Protein AF-A0A7V9N910-F1 (afdb_monomer)

Secondary structure (DSSP, 8-state):
-PPPHHHHHHHHHHHHHHHHHH---EEEEES-HHHHHHH-SEEEEE-SSS--EEEEEE----SS--GGGGGSHHHHHHHHHHHHHHHHHSTTS---EEEEE---

Mean predicted aligned error: 5.7 Å

pLDDT: mean 85.64, std 12.36, range [45.59, 97.25]

Solvent-accessible surface area (backbone atoms only — not comparable to full-atom values): 6140 Å² total; per-residue (Å²): 132,82,78,49,74,68,63,45,53,54,50,52,54,50,52,50,49,52,36,72,75,65,64,53,74,44,79,48,79,40,83,49,61,65,62,32,61,71,63,18,44,31,38,35,36,29,35,58,87,75,77,38,88,68,50,76,42,79,43,95,66,75,80,86,74,56,78,72,52,64,74,33,73,70,45,46,50,52,43,52,55,54,50,52,51,44,48,75,70,37,76,94,56,85,41,52,36,34,15,37,31,65,90,125

Structure (mmCIF, N/CA/C/O backbone):
data_AF-A0A7V9N910-F1
#
_entry.id   AF-A0A7V9N910-F1
#
loop_
_atom_site.group_PDB
_atom_site.id
_atom_site.type_symbol
_atom_site.label_atom_id
_atom_site.label_alt_id
_atom_site.label_comp_id
_atom_site.label_asym_id
_atom_site.label_entity_id
_atom_site.label_seq_id
_atom_site.pdbx_PDB_ins_code
_atom_site.Cartn_x
_atom_site.Cartn_y
_atom_site.Cartn_z
_atom_site.occupancy
_atom_site.B_iso_or_equiv
_atom_site.auth_seq_id
_atom_site.auth_comp_id
_atom_site.auth_asym_id
_atom_site.auth_atom_id
_atom_site.pdbx_PDB_model_num
ATOM 1 N N . GLY A 1 1 ? 16.536 12.407 0.406 1.00 45.59 1 GLY A N 1
ATOM 2 C CA . GLY A 1 1 ? 16.726 11.724 1.697 1.00 45.59 1 GLY A CA 1
ATOM 3 C C . GLY A 1 1 ? 15.730 10.598 1.753 1.00 45.59 1 GLY A C 1
ATOM 4 O O . GLY A 1 1 ? 14.566 10.852 1.473 1.00 45.59 1 GLY A O 1
ATOM 5 N N . ALA A 1 2 ? 16.183 9.365 1.964 1.00 53.59 2 ALA A N 1
ATOM 6 C CA . ALA A 1 2 ? 15.287 8.218 2.015 1.00 53.59 2 ALA A CA 1
ATOM 7 C C . ALA A 1 2 ? 14.478 8.284 3.314 1.00 53.59 2 ALA A C 1
ATOM 9 O O . ALA A 1 2 ? 15.065 8.379 4.386 1.00 53.59 2 ALA A O 1
ATOM 10 N N . LEU A 1 3 ? 13.151 8.257 3.204 1.00 63.88 3 LEU A N 1
ATOM 11 C CA . LEU A 1 3 ? 12.292 7.918 4.334 1.00 63.88 3 LEU A CA 1
ATOM 12 C C . LEU A 1 3 ? 12.719 6.512 4.790 1.00 63.88 3 LEU A C 1
ATOM 14 O O . LEU A 1 3 ? 12.702 5.584 3.965 1.00 63.88 3 LEU A O 1
ATOM 18 N N . ASP A 1 4 ? 13.179 6.369 6.033 1.00 78.25 4 ASP A N 1
ATOM 19 C CA . ASP A 1 4 ? 13.498 5.055 6.589 1.00 78.25 4 ASP A CA 1
ATOM 20 C C . ASP A 1 4 ? 12.220 4.203 6.717 1.00 78.25 4 ASP A C 1
ATOM 22 O O . ASP A 1 4 ? 11.099 4.695 6.562 1.00 78.25 4 ASP A O 1
ATOM 26 N N . ALA A 1 5 ? 12.382 2.888 6.881 1.00 77.06 5 ALA A N 1
ATOM 27 C CA . ALA A 1 5 ? 11.251 1.959 6.860 1.00 77.06 5 ALA A CA 1
ATOM 28 C C . ALA A 1 5 ? 10.221 2.277 7.958 1.00 77.06 5 ALA A C 1
ATOM 30 O O . ALA A 1 5 ? 9.026 2.267 7.690 1.00 77.06 5 ALA A O 1
ATOM 31 N N . PHE A 1 6 ? 10.696 2.651 9.147 1.00 82.50 6 PHE A N 1
ATOM 32 C CA . PHE A 1 6 ? 9.852 2.966 10.295 1.00 82.50 6 PHE A CA 1
ATOM 33 C C . PHE A 1 6 ? 9.008 4.227 10.065 1.00 82.50 6 PHE A C 1
ATOM 35 O O . PHE A 1 6 ? 7.788 4.194 10.198 1.00 82.50 6 PHE A O 1
ATOM 42 N N . THR A 1 7 ? 9.635 5.315 9.613 1.00 85.19 7 THR A N 1
ATOM 43 C CA . THR A 1 7 ? 8.936 6.571 9.302 1.00 85.19 7 THR A CA 1
ATOM 44 C C . THR A 1 7 ? 7.910 6.375 8.180 1.00 85.19 7 THR A C 1
ATOM 46 O O . THR A 1 7 ? 6.857 7.014 8.167 1.00 85.19 7 THR A O 1
ATOM 49 N N . ARG A 1 8 ? 8.183 5.473 7.224 1.00 86.81 8 ARG A N 1
ATOM 50 C CA . ARG A 1 8 ? 7.222 5.130 6.165 1.00 86.81 8 ARG A CA 1
ATOM 51 C C . ARG A 1 8 ? 6.007 4.389 6.709 1.00 86.81 8 ARG A C 1
ATOM 53 O O . ARG A 1 8 ? 4.891 4.706 6.309 1.00 86.81 8 ARG A O 1
ATOM 60 N N . ASP A 1 9 ? 6.211 3.431 7.602 1.00 91.00 9 ASP A N 1
ATOM 61 C CA . ASP A 1 9 ? 5.118 2.670 8.204 1.00 91.00 9 ASP A CA 1
ATOM 62 C C . ASP A 1 9 ? 4.189 3.585 9.014 1.00 91.00 9 ASP A C 1
ATOM 64 O O . ASP A 1 9 ? 2.968 3.526 8.854 1.00 91.00 9 ASP A O 1
ATOM 68 N N . GLU A 1 10 ? 4.750 4.516 9.790 1.00 91.94 10 GLU A N 1
ATOM 69 C CA . GLU A 1 10 ? 3.969 5.542 10.494 1.00 91.94 10 GLU A CA 1
ATOM 70 C C . GLU A 1 10 ? 3.188 6.443 9.528 1.00 91.94 10 GLU A C 1
ATOM 72 O O . GLU A 1 10 ? 1.996 6.695 9.730 1.00 91.94 10 GLU A O 1
ATOM 77 N N . MET A 1 11 ? 3.827 6.894 8.443 1.00 92.25 11 MET A N 1
ATOM 78 C CA . MET A 1 11 ? 3.177 7.707 7.414 1.00 92.25 11 MET A CA 1
ATOM 79 C C . MET A 1 11 ? 2.016 6.954 6.752 1.00 92.25 11 MET A C 1
ATOM 81 O O . MET A 1 11 ? 0.941 7.521 6.558 1.00 92.25 11 MET A O 1
ATOM 85 N N . ASN A 1 12 ? 2.198 5.670 6.453 1.00 92.75 12 ASN A N 1
ATOM 86 C CA . ASN A 1 12 ? 1.170 4.828 5.851 1.00 92.75 12 ASN A CA 1
ATOM 87 C C . ASN A 1 12 ? -0.046 4.664 6.765 1.00 92.75 12 ASN A C 1
ATOM 89 O O . ASN A 1 12 ? -1.188 4.801 6.317 1.00 92.75 12 ASN A O 1
ATOM 93 N N . LEU A 1 13 ? 0.190 4.424 8.056 1.00 95.31 13 LEU A N 1
ATOM 94 C CA . LEU A 1 13 ? -0.872 4.345 9.057 1.00 95.31 13 LEU A CA 1
ATOM 95 C C . LEU A 1 13 ? -1.615 5.678 9.196 1.00 95.31 13 LEU A C 1
ATOM 97 O O . LEU A 1 13 ? -2.847 5.691 9.263 1.00 95.31 13 LEU A O 1
ATOM 101 N N . LEU A 1 14 ? -0.891 6.801 9.186 1.00 94.81 14 LEU A N 1
ATOM 102 C CA . LEU A 1 14 ? -1.484 8.134 9.253 1.00 94.81 14 LEU A CA 1
ATOM 103 C C . LEU A 1 14 ? -2.356 8.437 8.028 1.00 94.81 14 LEU A C 1
ATOM 105 O O . LEU A 1 14 ? -3.480 8.910 8.184 1.00 94.81 14 LEU A O 1
ATOM 109 N N . ILE A 1 15 ? -1.873 8.137 6.819 1.00 93.56 15 ILE A N 1
ATOM 110 C CA . ILE A 1 15 ? -2.639 8.336 5.580 1.00 93.56 15 ILE A CA 1
ATOM 111 C C . ILE A 1 15 ? -3.911 7.486 5.599 1.00 93.56 15 ILE A C 1
ATOM 113 O O . ILE A 1 15 ? -4.989 8.005 5.307 1.00 93.56 15 ILE A O 1
ATOM 117 N N . GLN A 1 16 ? -3.814 6.209 5.987 1.00 94.31 16 GLN A N 1
ATOM 118 C CA . GLN A 1 16 ? -4.986 5.344 6.122 1.00 94.31 16 GLN A CA 1
ATOM 119 C C . GLN A 1 16 ? -5.999 5.932 7.107 1.00 94.31 16 GLN A C 1
ATOM 121 O O . GLN A 1 16 ? -7.189 5.972 6.803 1.00 94.31 16 GLN A O 1
ATOM 126 N N . LYS A 1 17 ? -5.538 6.409 8.269 1.00 94.94 17 LYS A N 1
ATOM 127 C CA . LYS A 1 17 ? -6.407 7.025 9.274 1.00 94.94 17 LYS A CA 1
ATOM 128 C C . LYS A 1 17 ? -7.141 8.244 8.710 1.00 94.94 17 LYS A C 1
ATOM 130 O O . LYS A 1 17 ? -8.361 8.307 8.807 1.00 94.94 17 LYS A O 1
ATOM 135 N N . ILE A 1 18 ? -6.418 9.169 8.075 1.00 94.44 18 ILE A N 1
ATOM 136 C CA . ILE A 1 18 ? -7.009 10.370 7.464 1.00 94.44 18 ILE A CA 1
ATOM 137 C C . ILE A 1 18 ? -8.044 9.981 6.408 1.00 94.44 18 ILE A C 1
ATOM 139 O O . ILE A 1 18 ? -9.125 10.561 6.352 1.00 94.44 18 ILE A O 1
ATOM 143 N N . TRP A 1 19 ? -7.738 8.993 5.569 1.00 94.06 19 TRP A N 1
ATOM 144 C CA . TRP A 1 19 ? -8.678 8.513 4.565 1.00 94.06 19 TRP A CA 1
ATOM 145 C C . TRP A 1 19 ? -9.960 7.957 5.201 1.00 94.06 19 TRP A C 1
ATOM 147 O O . TRP A 1 19 ? -11.050 8.393 4.836 1.00 94.06 19 TRP A O 1
ATOM 157 N N . MET A 1 20 ? -9.835 7.079 6.202 1.00 93.50 20 MET A N 1
ATOM 158 C CA . MET A 1 20 ? -10.980 6.500 6.917 1.00 93.50 20 MET A CA 1
ATOM 159 C C . MET A 1 20 ? -11.837 7.561 7.622 1.00 93.50 20 MET A C 1
ATOM 161 O O . MET A 1 20 ? -13.053 7.417 7.690 1.00 93.50 20 MET A O 1
ATOM 165 N N . GLU A 1 21 ? -11.220 8.627 8.138 1.00 95.62 21 GLU A N 1
ATOM 166 C CA . GLU A 1 21 ? -11.926 9.728 8.805 1.00 95.62 21 GLU A CA 1
ATOM 167 C C . GLU A 1 21 ? -12.602 10.691 7.819 1.00 95.62 21 GLU A C 1
ATOM 169 O O . GLU A 1 21 ? -13.639 11.274 8.131 1.00 95.62 21 GLU A O 1
ATOM 174 N N . THR A 1 22 ? -12.022 10.889 6.633 1.00 95.12 22 THR A N 1
ATOM 175 C CA . THR A 1 22 ? -12.471 11.928 5.691 1.00 95.12 22 THR A CA 1
ATOM 176 C C . THR A 1 22 ? -13.326 11.403 4.539 1.00 95.12 22 THR A C 1
ATOM 178 O O . THR A 1 22 ? -14.065 12.188 3.937 1.00 95.12 22 THR A O 1
ATOM 181 N N . GLY A 1 23 ? -13.208 10.116 4.194 1.00 90.50 23 GLY A N 1
ATOM 182 C CA . GLY A 1 23 ? -13.900 9.479 3.070 1.00 90.50 23 GLY A CA 1
ATOM 183 C C . GLY A 1 23 ? -13.575 10.095 1.704 1.00 90.50 23 GLY A C 1
ATOM 184 O O . GLY A 1 23 ? -14.365 9.983 0.770 1.00 90.50 23 GLY A O 1
ATOM 185 N N . LYS A 1 24 ? -12.457 10.822 1.583 1.00 91.31 24 LYS A N 1
ATOM 186 C CA . LYS A 1 24 ? -12.052 11.470 0.328 1.00 91.31 24 LYS A CA 1
ATOM 187 C C . LYS A 1 24 ? -11.371 10.471 -0.594 1.00 91.31 24 LYS A C 1
ATOM 189 O O . LYS A 1 24 ? -10.585 9.649 -0.138 1.00 91.31 24 LYS A O 1
ATOM 194 N N . THR A 1 25 ?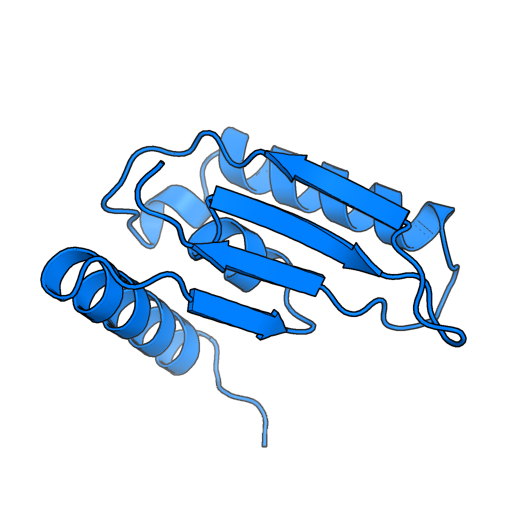 -11.577 10.614 -1.898 1.00 92.00 25 THR A N 1
ATOM 195 C CA . THR A 1 25 ? -10.759 9.903 -2.882 1.00 92.00 25 THR A CA 1
ATOM 196 C C . THR A 1 25 ? -9.335 10.466 -2.854 1.00 92.00 25 THR A C 1
ATOM 198 O O . THR A 1 25 ? -9.141 11.676 -3.002 1.00 92.00 25 THR A O 1
ATOM 201 N N . ILE A 1 26 ? -8.331 9.608 -2.664 1.00 89.88 26 ILE A N 1
ATOM 202 C CA . ILE A 1 26 ? -6.915 10.002 -2.613 1.00 89.88 26 ILE A CA 1
ATOM 203 C C . ILE A 1 26 ? -6.151 9.267 -3.709 1.00 89.88 26 ILE A C 1
ATOM 205 O O . ILE A 1 26 ? -6.241 8.045 -3.832 1.00 89.88 26 ILE A O 1
ATOM 209 N N . ILE A 1 27 ? -5.358 10.023 -4.472 1.00 90.69 27 ILE A N 1
ATOM 210 C CA . ILE A 1 27 ? -4.386 9.480 -5.420 1.00 90.69 27 ILE A CA 1
ATOM 211 C C . ILE A 1 27 ? -2.987 9.727 -4.864 1.00 90.69 27 ILE A C 1
ATOM 213 O O . ILE A 1 27 ? -2.607 10.873 -4.627 1.00 90.69 27 ILE A O 1
ATOM 217 N N . PHE A 1 28 ? -2.215 8.659 -4.680 1.00 87.38 28 PHE A N 1
ATOM 218 C CA . PHE A 1 28 ? -0.842 8.738 -4.184 1.00 87.38 28 PHE A CA 1
ATOM 219 C C . PHE A 1 28 ? 0.121 8.093 -5.178 1.00 87.38 28 PHE A C 1
ATOM 221 O O . PHE A 1 28 ? -0.082 6.947 -5.566 1.00 87.38 28 PHE A O 1
ATOM 228 N N . VAL A 1 29 ? 1.158 8.817 -5.606 1.00 88.06 29 VAL A N 1
ATOM 229 C CA . VAL A 1 29 ? 2.152 8.313 -6.566 1.00 88.06 29 VAL A CA 1
ATOM 230 C C . VAL A 1 29 ? 3.428 7.940 -5.825 1.00 88.06 29 VAL A C 1
ATOM 232 O O . VAL A 1 29 ? 4.039 8.784 -5.174 1.00 88.06 29 VAL A O 1
ATOM 235 N N . THR A 1 30 ? 3.853 6.688 -5.964 1.00 86.94 30 THR A N 1
ATOM 236 C CA . THR A 1 30 ? 5.053 6.155 -5.321 1.00 86.94 30 THR A CA 1
ATOM 237 C C . THR A 1 30 ? 5.868 5.273 -6.266 1.00 86.94 30 THR A C 1
ATOM 239 O O . THR A 1 30 ? 5.397 4.797 -7.298 1.00 86.94 30 THR A O 1
ATOM 242 N N . HIS A 1 31 ? 7.131 5.069 -5.903 1.00 85.50 31 HIS A N 1
ATOM 243 C CA . HIS A 1 31 ? 8.013 4.068 -6.502 1.00 85.50 31 HIS A CA 1
ATOM 244 C C . HIS A 1 31 ? 8.127 2.806 -5.627 1.00 85.50 31 HIS A C 1
ATOM 246 O O . HIS A 1 31 ? 8.836 1.868 -5.988 1.00 85.50 31 HIS A O 1
ATOM 252 N N . ASN A 1 32 ? 7.458 2.770 -4.470 1.00 88.50 32 ASN A N 1
ATOM 253 C CA . ASN A 1 32 ? 7.460 1.633 -3.562 1.00 88.50 32 ASN A CA 1
ATOM 254 C C . ASN A 1 32 ? 6.168 0.817 -3.714 1.00 88.50 32 ASN A C 1
ATOM 256 O O . ASN A 1 32 ? 5.085 1.251 -3.336 1.00 88.50 32 ASN A O 1
ATOM 260 N N . VAL A 1 33 ? 6.302 -0.405 -4.229 1.00 91.81 33 VAL A N 1
ATOM 261 C CA . VAL A 1 33 ? 5.177 -1.326 -4.454 1.00 91.81 33 VAL A CA 1
ATOM 262 C C . VAL A 1 33 ? 4.485 -1.749 -3.151 1.00 91.81 33 VAL A C 1
ATOM 264 O O . VAL A 1 33 ? 3.272 -1.918 -3.135 1.00 91.81 33 VAL A O 1
ATOM 267 N N . SER A 1 34 ? 5.230 -1.903 -2.054 1.00 92.62 34 SER A N 1
ATOM 268 C CA . SER A 1 34 ? 4.646 -2.286 -0.760 1.00 92.62 34 SER A CA 1
ATOM 269 C C . SER A 1 34 ? 3.742 -1.176 -0.219 1.00 92.62 34 SER A C 1
ATOM 271 O O . SER A 1 34 ? 2.593 -1.419 0.133 1.00 92.62 34 SER A O 1
ATOM 273 N N . GLU A 1 35 ? 4.225 0.069 -0.251 1.00 92.31 35 GLU A N 1
ATOM 274 C CA . GLU A 1 35 ? 3.434 1.255 0.104 1.00 92.31 35 GLU A CA 1
ATOM 275 C C . GLU A 1 35 ? 2.202 1.395 -0.795 1.00 92.31 35 GLU A C 1
ATOM 277 O O . GLU A 1 35 ? 1.108 1.706 -0.321 1.00 92.31 35 GLU A O 1
ATOM 282 N N . ALA A 1 36 ? 2.371 1.099 -2.087 1.00 93.38 36 ALA A N 1
ATOM 283 C CA . ALA A 1 36 ? 1.279 1.108 -3.038 1.00 93.38 36 ALA A CA 1
ATOM 284 C C . ALA A 1 36 ? 0.141 0.171 -2.648 1.00 93.38 36 ALA A C 1
ATOM 286 O O . ALA A 1 36 ? -1.007 0.594 -2.536 1.00 93.38 36 ALA A O 1
ATOM 287 N N . ILE A 1 37 ? 0.476 -1.084 -2.370 1.00 94.81 37 ILE A N 1
ATOM 288 C CA . ILE A 1 37 ? -0.490 -2.106 -1.969 1.00 94.81 37 ILE A CA 1
ATOM 289 C C . ILE A 1 37 ? -1.079 -1.789 -0.593 1.00 94.81 37 ILE A C 1
ATOM 291 O O . ILE A 1 37 ? -2.283 -1.939 -0.399 1.00 94.81 37 ILE A O 1
ATOM 295 N N . PHE A 1 38 ? -0.270 -1.304 0.354 1.00 94.94 38 PHE A N 1
ATOM 296 C CA . PHE A 1 38 ? -0.744 -0.973 1.696 1.00 94.94 38 PHE A CA 1
ATOM 297 C C . PHE A 1 38 ? -1.821 0.111 1.674 1.00 94.94 38 PHE A C 1
ATOM 299 O O . PHE A 1 38 ? -2.803 0.012 2.405 1.00 94.94 38 PHE A O 1
ATOM 306 N N . LEU A 1 39 ? -1.675 1.129 0.828 1.00 93.69 39 LEU A N 1
ATOM 307 C CA . LEU A 1 39 ? -2.613 2.247 0.787 1.00 93.69 39 LEU A CA 1
ATOM 308 C C . LEU A 1 39 ? -3.763 2.040 -0.195 1.00 93.69 39 LEU A C 1
ATOM 310 O O . LEU A 1 39 ? -4.835 2.568 0.050 1.00 93.69 39 LEU A O 1
ATOM 314 N N . ALA A 1 40 ? -3.583 1.312 -1.292 1.00 91.06 40 ALA A N 1
ATOM 315 C CA . ALA A 1 40 ? -4.530 1.317 -2.405 1.00 91.06 40 ALA A CA 1
ATOM 316 C C . ALA A 1 40 ? -5.753 0.409 -2.225 1.00 91.06 40 ALA A C 1
ATOM 318 O O . ALA A 1 40 ? -5.651 -0.679 -1.666 1.00 91.06 40 ALA A O 1
ATOM 319 N N . ASP A 1 41 ? -6.870 0.788 -2.838 1.00 92.31 41 ASP A N 1
ATOM 320 C CA . ASP A 1 41 ? -7.911 -0.153 -3.280 1.00 92.31 41 ASP A CA 1
ATOM 321 C C . AS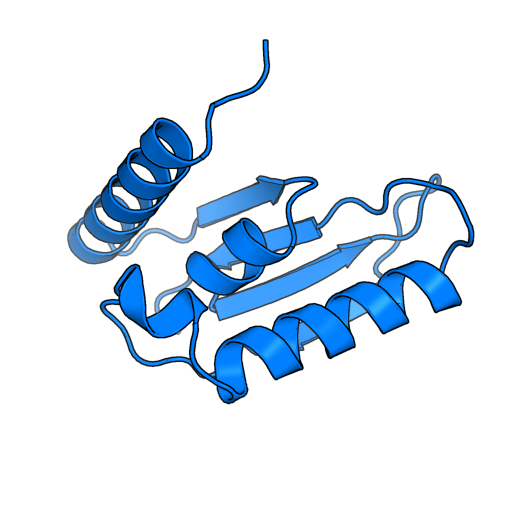P A 1 41 ? -7.653 -0.582 -4.735 1.00 92.31 41 ASP A C 1
ATOM 323 O O . ASP A 1 41 ? -8.009 -1.681 -5.160 1.00 92.31 41 ASP A O 1
ATOM 327 N N . A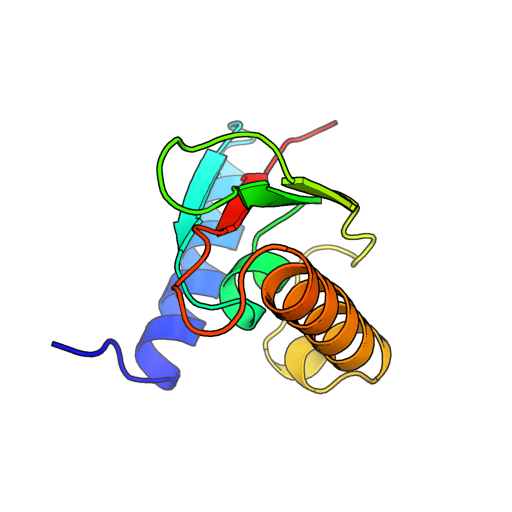RG A 1 42 ? -6.958 0.271 -5.505 1.00 92.81 42 ARG A N 1
ATOM 328 C CA . ARG A 1 42 ? -6.427 -0.048 -6.838 1.00 92.81 42 ARG A CA 1
ATOM 329 C C . ARG A 1 42 ? -4.999 0.453 -7.012 1.00 92.81 42 ARG A C 1
ATOM 331 O O . ARG A 1 42 ? -4.725 1.632 -6.784 1.00 92.81 42 ARG A O 1
ATOM 338 N N . VAL A 1 43 ? -4.118 -0.423 -7.484 1.00 94.38 43 VAL A N 1
ATOM 339 C CA . VAL A 1 43 ? -2.747 -0.085 -7.876 1.00 94.38 43 VAL A CA 1
ATOM 340 C C . VAL A 1 43 ? -2.674 0.044 -9.393 1.00 94.38 43 VAL A C 1
ATOM 342 O O . VAL A 1 43 ? -2.908 -0.908 -10.133 1.00 94.38 43 VAL A O 1
ATOM 345 N N . VAL A 1 44 ? -2.340 1.237 -9.863 1.00 92.00 44 VAL A N 1
ATOM 346 C CA . VAL A 1 44 ? -2.235 1.598 -11.274 1.00 92.00 44 VAL A CA 1
ATOM 347 C C . VAL A 1 44 ? -0.762 1.667 -11.655 1.00 92.00 44 VAL A C 1
ATOM 349 O O . VAL A 1 44 ? -0.012 2.486 -11.127 1.00 92.00 44 VAL A O 1
ATOM 352 N N . VAL A 1 45 ? -0.346 0.824 -12.596 1.00 90.44 45 VAL A N 1
ATOM 353 C CA . VAL A 1 45 ? 1.016 0.826 -13.137 1.00 90.44 45 VAL A CA 1
ATOM 354 C C . VAL A 1 45 ? 1.032 1.620 -14.433 1.00 90.44 45 VAL A C 1
ATOM 356 O O . VAL A 1 45 ? 0.248 1.348 -15.348 1.00 90.44 45 VAL A O 1
ATOM 359 N N . LEU A 1 46 ? 1.943 2.586 -14.522 1.00 87.00 46 LEU A N 1
ATOM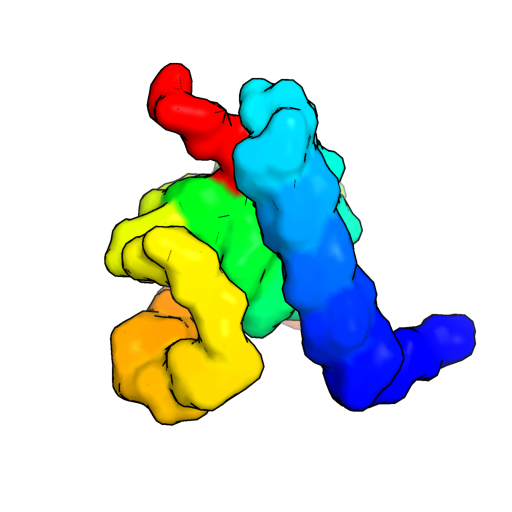 360 C CA . LEU A 1 46 ? 2.161 3.384 -15.723 1.00 87.00 46 LEU A CA 1
ATOM 361 C C . LEU A 1 46 ? 3.443 2.952 -16.442 1.00 87.00 46 LEU A C 1
ATOM 363 O O . LEU A 1 46 ? 4.467 2.701 -15.804 1.00 87.00 46 LEU A O 1
ATOM 367 N N . THR A 1 47 ? 3.413 2.905 -17.774 1.00 81.19 47 THR A N 1
ATOM 368 C CA . THR A 1 47 ? 4.622 2.715 -18.579 1.00 81.19 47 THR A CA 1
ATOM 369 C C . THR A 1 47 ? 5.577 3.885 -18.362 1.00 81.19 47 THR A C 1
ATOM 371 O O . THR A 1 47 ? 5.143 5.031 -18.198 1.00 81.19 47 THR A O 1
ATOM 374 N N . PRO A 1 48 ? 6.891 3.653 -18.418 1.00 76.19 48 PRO A N 1
ATOM 375 C CA . PRO A 1 48 ? 7.845 4.737 -18.541 1.00 76.19 48 PRO A CA 1
ATOM 376 C C . PRO A 1 48 ? 7.609 5.520 -19.833 1.00 76.19 48 PRO A C 1
ATOM 378 O O . PRO A 1 48 ? 7.021 5.018 -20.787 1.00 76.19 48 PRO A O 1
ATOM 381 N N . ARG A 1 49 ? 8.046 6.780 -19.816 1.00 73.56 49 ARG A N 1
ATOM 382 C CA . ARG A 1 49 ? 7.801 7.815 -20.832 1.00 73.56 49 ARG A CA 1
ATOM 383 C C . ARG A 1 49 ? 7.627 7.268 -22.268 1.00 73.56 49 ARG A C 1
ATOM 385 O O . ARG A 1 49 ? 8.564 6.662 -22.784 1.00 73.56 49 ARG A O 1
ATOM 392 N N . PRO A 1 50 ? 6.507 7.585 -22.948 1.00 74.38 50 PRO A N 1
ATOM 393 C CA . PRO A 1 50 ? 5.362 8.362 -22.462 1.00 74.38 50 PRO A CA 1
ATOM 394 C C . PRO A 1 50 ? 4.520 7.574 -21.440 1.00 74.38 50 PRO A C 1
ATOM 396 O O . PRO A 1 50 ? 4.283 6.385 -21.617 1.00 74.38 50 PRO A O 1
ATOM 399 N N . GLY A 1 51 ? 4.056 8.248 -20.380 1.00 77.88 51 GLY A N 1
ATOM 400 C CA . GLY A 1 51 ? 3.273 7.638 -19.300 1.00 77.88 51 GLY A CA 1
ATOM 401 C C . GLY A 1 51 ? 1.900 7.174 -19.773 1.00 77.88 51 GLY A C 1
ATOM 402 O O . GLY A 1 51 ? 0.978 7.982 -19.867 1.00 77.88 51 GLY A O 1
ATOM 403 N N . ARG A 1 52 ? 1.760 5.887 -20.092 1.00 83.62 52 ARG A N 1
ATOM 404 C CA . ARG A 1 52 ? 0.484 5.259 -20.450 1.00 83.62 52 ARG A CA 1
ATOM 405 C C . ARG A 1 52 ? 0.074 4.262 -19.384 1.00 83.62 52 ARG A C 1
ATOM 407 O O . ARG A 1 52 ? 0.915 3.729 -18.672 1.00 83.62 52 ARG A O 1
ATOM 414 N N . LEU A 1 53 ? -1.222 3.994 -19.292 1.00 86.69 53 LEU A N 1
ATOM 415 C CA . LEU A 1 53 ? -1.726 2.930 -18.436 1.00 86.69 53 LEU A CA 1
ATOM 416 C C . LEU A 1 53 ? -1.184 1.577 -18.919 1.00 86.69 53 LEU A C 1
ATOM 418 O O . LEU A 1 53 ? -1.446 1.191 -20.055 1.00 86.69 53 LEU A O 1
ATOM 422 N N . ALA A 1 54 ? -0.447 0.876 -18.057 1.00 87.00 54 ALA A N 1
ATOM 423 C CA . ALA A 1 54 ? 0.062 -0.465 -18.332 1.00 87.00 54 ALA A CA 1
ATOM 424 C C . ALA A 1 54 ? -0.845 -1.542 -17.726 1.00 87.00 54 ALA A C 1
ATOM 426 O O . ALA A 1 54 ? -1.203 -2.505 -18.400 1.00 87.00 54 ALA A O 1
ATOM 427 N N . HIS A 1 55 ? -1.217 -1.383 -16.453 1.00 89.56 55 HIS A N 1
ATOM 428 C CA . HIS A 1 55 ? -2.058 -2.347 -15.746 1.00 89.56 55 HIS A CA 1
ATOM 429 C C . HIS A 1 55 ? -2.778 -1.712 -14.552 1.00 89.56 55 HIS A C 1
ATOM 431 O O . HIS A 1 55 ? -2.307 -0.716 -14.001 1.00 89.56 55 HIS A O 1
ATOM 437 N N . ILE A 1 56 ? -3.897 -2.310 -14.138 1.00 92.81 56 ILE A N 1
ATOM 438 C CA . ILE A 1 56 ? -4.622 -1.960 -12.911 1.00 92.81 56 ILE A CA 1
ATOM 439 C C . ILE A 1 56 ? -4.793 -3.237 -12.091 1.00 92.81 56 ILE A C 1
ATOM 441 O O . ILE A 1 56 ? -5.383 -4.198 -12.574 1.00 92.81 56 ILE A O 1
ATOM 445 N N . PHE A 1 57 ? -4.306 -3.224 -10.854 1.00 93.94 57 PHE A N 1
ATOM 446 C CA . PHE A 1 57 ? -4.462 -4.309 -9.892 1.00 93.94 57 PHE A CA 1
ATOM 447 C C . PHE A 1 57 ? -5.511 -3.922 -8.843 1.00 93.94 57 PHE A C 1
ATOM 449 O O . PHE A 1 57 ? -5.308 -2.921 -8.149 1.00 93.94 57 PHE A O 1
ATOM 456 N N . PRO A 1 58 ? -6.620 -4.668 -8.705 1.00 93.88 58 PRO A N 1
ATOM 457 C CA . PRO A 1 58 ? -7.504 -4.522 -7.555 1.00 93.88 58 PRO A CA 1
ATOM 458 C C . PRO A 1 58 ? -6.815 -5.063 -6.295 1.00 93.88 58 PRO A C 1
ATOM 460 O O . PRO A 1 58 ? -6.184 -6.118 -6.344 1.00 93.88 58 PRO A O 1
ATOM 463 N N . ILE A 1 59 ? -6.933 -4.349 -5.175 1.00 93.69 59 ILE A N 1
ATOM 464 C CA . ILE A 1 59 ? -6.358 -4.748 -3.886 1.00 93.69 59 ILE A CA 1
ATOM 465 C C . ILE A 1 59 ? -7.486 -5.126 -2.931 1.00 93.69 59 ILE A C 1
ATOM 467 O O . ILE A 1 59 ? -8.054 -4.276 -2.246 1.00 93.69 59 ILE A O 1
ATOM 471 N N . ASP A 1 60 ? -7.784 -6.420 -2.868 1.00 90.94 60 ASP A N 1
ATOM 472 C CA . ASP A 1 60 ? -8.831 -6.979 -2.007 1.00 90.94 60 ASP A CA 1
ATOM 473 C C . ASP A 1 60 ? -8.275 -7.341 -0.619 1.00 90.94 60 ASP A C 1
ATOM 475 O O . ASP A 1 60 ? -8.267 -8.492 -0.186 1.00 90.94 60 ASP A O 1
ATOM 479 N N . LEU A 1 61 ? -7.703 -6.339 0.054 1.00 92.38 61 LEU A N 1
ATOM 480 C CA . LEU A 1 61 ? -7.241 -6.458 1.436 1.00 92.38 61 LEU A CA 1
ATOM 481 C C . LEU A 1 61 ? -8.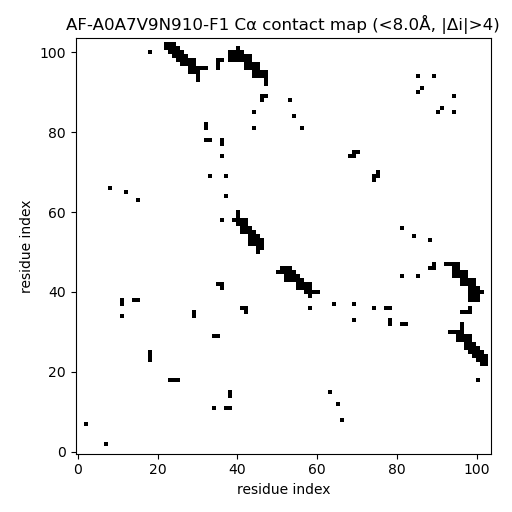189 -5.712 2.371 1.00 92.38 61 LEU A C 1
ATOM 483 O O . LEU A 1 61 ? -8.414 -4.514 2.142 1.00 92.38 61 LEU A O 1
ATOM 487 N N . PRO A 1 62 ? -8.654 -6.351 3.462 1.00 92.31 62 PRO A N 1
ATOM 488 C CA . PRO A 1 62 ? -9.563 -5.717 4.403 1.00 92.31 62 PRO A CA 1
ATOM 489 C C . PRO A 1 62 ? -8.910 -4.504 5.073 1.00 92.31 62 PRO A C 1
ATOM 491 O O . PRO A 1 62 ? -7.696 -4.456 5.286 1.00 92.31 62 PRO A O 1
ATOM 494 N N . ARG A 1 63 ? -9.739 -3.515 5.414 1.00 91.00 63 ARG A N 1
ATOM 495 C CA . ARG A 1 63 ? -9.359 -2.320 6.179 1.00 91.00 63 ARG A CA 1
ATOM 496 C C . ARG A 1 63 ? -9.922 -2.426 7.607 1.00 91.00 63 ARG A C 1
ATOM 498 O O . ARG A 1 63 ? -11.016 -2.966 7.763 1.00 91.00 63 ARG A O 1
ATOM 505 N N . PRO A 1 64 ? -9.252 -1.868 8.632 1.00 94.62 64 PRO A N 1
ATOM 506 C CA . PRO A 1 64 ? -7.958 -1.187 8.573 1.00 94.62 64 PRO A CA 1
ATOM 507 C C . PRO A 1 64 ? -6.800 -2.173 8.374 1.00 94.62 64 PRO A C 1
ATOM 509 O O . PRO A 1 64 ? -6.780 -3.243 8.976 1.00 94.62 64 PRO A O 1
ATOM 512 N N . ARG A 1 65 ? -5.815 -1.795 7.553 1.00 94.88 65 ARG A N 1
ATOM 513 C CA . ARG A 1 65 ? -4.601 -2.596 7.361 1.00 94.88 65 ARG A CA 1
ATOM 514 C C . ARG A 1 65 ? -3.603 -2.324 8.476 1.00 94.88 65 ARG A C 1
ATOM 516 O O . ARG A 1 65 ? -3.486 -1.186 8.939 1.00 94.88 65 ARG A O 1
ATOM 523 N N . THR A 1 66 ? -2.884 -3.364 8.883 1.00 95.75 66 THR A N 1
ATOM 524 C CA . THR A 1 66 ? -1.829 -3.305 9.901 1.00 95.75 66 THR A CA 1
ATOM 525 C C . THR A 1 66 ? -0.468 -3.603 9.281 1.00 95.75 66 THR A C 1
ATOM 527 O O . THR A 1 66 ? -0.383 -4.206 8.211 1.00 95.75 66 THR A O 1
ATOM 530 N N . ILE A 1 67 ? 0.611 -3.203 9.957 1.00 94.00 67 ILE A N 1
ATOM 531 C CA . ILE A 1 67 ? 1.976 -3.509 9.502 1.00 94.00 67 ILE A CA 1
ATOM 532 C C . ILE A 1 67 ? 2.201 -5.023 9.419 1.00 94.00 67 ILE A C 1
ATOM 534 O O . ILE A 1 67 ? 2.816 -5.493 8.467 1.00 94.00 67 ILE A O 1
ATOM 538 N N . ASP A 1 68 ? 1.610 -5.804 10.324 1.00 94.88 68 ASP A N 1
ATOM 539 C CA . ASP A 1 68 ? 1.731 -7.265 10.309 1.00 94.88 68 ASP A CA 1
ATOM 540 C C . ASP A 1 68 ? 1.179 -7.903 9.025 1.00 94.88 68 ASP A C 1
ATOM 542 O O . ASP A 1 68 ? 1.716 -8.898 8.537 1.00 94.88 68 ASP A O 1
ATOM 546 N N . MET A 1 69 ? 0.151 -7.299 8.414 1.00 95.44 69 MET A N 1
ATOM 547 C CA . MET A 1 69 ? -0.398 -7.779 7.142 1.00 95.44 69 MET A CA 1
ATOM 548 C C . MET A 1 69 ? 0.613 -7.706 5.996 1.00 95.44 69 MET A C 1
ATOM 550 O O . MET A 1 69 ? 0.485 -8.471 5.042 1.00 95.44 69 MET A O 1
ATOM 554 N N . THR A 1 70 ? 1.633 -6.844 6.080 1.00 93.88 70 THR A N 1
ATOM 555 C CA . THR A 1 70 ? 2.679 -6.736 5.046 1.00 93.88 70 THR A CA 1
ATOM 556 C C . THR A 1 70 ? 3.532 -8.001 4.926 1.00 93.88 70 THR A C 1
ATOM 558 O O . THR A 1 70 ? 4.129 -8.247 3.877 1.00 93.88 70 THR A O 1
ATOM 561 N N . TYR A 1 71 ? 3.533 -8.837 5.968 1.00 94.94 71 TYR A N 1
ATOM 562 C CA . TYR A 1 71 ? 4.224 -10.124 6.001 1.00 94.94 71 TYR A CA 1
ATOM 563 C C . TYR A 1 71 ? 3.331 -11.298 5.576 1.00 94.94 71 TYR A C 1
ATOM 565 O O . TYR A 1 71 ? 3.814 -12.428 5.484 1.00 94.94 71 TYR A O 1
ATOM 573 N N . SER A 1 72 ? 2.038 -11.062 5.327 1.00 96.81 72 SER A N 1
ATOM 574 C CA . SER A 1 72 ? 1.112 -12.124 4.924 1.00 96.81 72 SER A CA 1
ATOM 575 C C . SER A 1 72 ? 1.453 -12.675 3.530 1.00 96.81 72 SER A C 1
ATOM 577 O O . SER A 1 72 ? 1.906 -11.919 2.657 1.00 96.81 72 SER A O 1
ATOM 579 N N . PRO A 1 73 ? 1.219 -13.977 3.276 1.00 97.25 73 PRO A N 1
ATOM 580 C CA . PRO A 1 73 ? 1.410 -14.567 1.953 1.00 97.25 73 PRO A CA 1
ATOM 581 C C . PRO A 1 73 ? 0.643 -13.830 0.852 1.00 97.25 73 PRO A C 1
ATOM 583 O O . PRO A 1 73 ? 1.165 -13.650 -0.247 1.00 97.25 73 PRO A O 1
ATOM 586 N N . GLU A 1 74 ? -0.571 -13.364 1.145 1.00 95.50 74 GLU A N 1
ATOM 587 C CA . GLU A 1 74 ? -1.433 -12.638 0.215 1.00 95.50 74 GLU A CA 1
ATOM 588 C C . GLU A 1 74 ? -0.800 -11.303 -0.191 1.00 95.50 74 GLU A C 1
ATOM 590 O O . GLU A 1 74 ? -0.705 -10.989 -1.380 1.00 95.50 74 GLU A O 1
ATOM 595 N N . PHE A 1 75 ? -0.300 -10.540 0.786 1.00 95.88 75 PHE A N 1
ATOM 596 C CA . PHE A 1 75 ? 0.366 -9.261 0.544 1.00 95.88 75 PHE A CA 1
ATOM 597 C C . PHE A 1 75 ? 1.648 -9.436 -0.273 1.00 95.88 75 PHE A C 1
ATOM 599 O O . PHE A 1 75 ? 1.865 -8.740 -1.268 1.00 95.88 75 PHE A O 1
ATOM 606 N N . ILE A 1 76 ? 2.476 -10.415 0.103 1.00 96.69 76 ILE A N 1
ATOM 607 C CA . ILE A 1 76 ? 3.713 -10.744 -0.612 1.00 96.69 76 ILE A CA 1
ATOM 608 C C . ILE A 1 76 ? 3.403 -11.176 -2.048 1.00 96.69 76 ILE A C 1
ATOM 610 O O . ILE A 1 76 ? 4.076 -10.736 -2.982 1.00 96.69 76 ILE A O 1
ATOM 614 N N . ARG A 1 77 ? 2.359 -11.987 -2.252 1.00 96.44 77 ARG A N 1
ATOM 615 C CA . ARG A 1 77 ? 1.915 -12.402 -3.585 1.00 96.44 77 ARG A CA 1
ATOM 616 C C . ARG A 1 77 ? 1.571 -11.194 -4.458 1.00 96.44 77 ARG A C 1
ATOM 618 O O . ARG A 1 77 ? 2.071 -11.114 -5.578 1.00 96.44 77 ARG A O 1
ATOM 625 N N . MET A 1 78 ? 0.795 -10.236 -3.949 1.00 95.31 78 MET A N 1
ATOM 626 C CA . MET A 1 78 ? 0.466 -9.016 -4.699 1.00 95.31 78 MET A CA 1
ATOM 627 C C . MET A 1 78 ? 1.709 -8.184 -5.035 1.00 95.31 78 MET A C 1
ATOM 629 O O . MET A 1 78 ? 1.815 -7.680 -6.154 1.00 95.31 78 MET A O 1
ATOM 633 N N . ILE A 1 79 ? 2.689 -8.082 -4.125 1.00 95.12 79 ILE A N 1
ATOM 634 C CA . ILE A 1 79 ? 3.969 -7.414 -4.424 1.00 95.12 79 ILE A CA 1
ATOM 635 C C . ILE A 1 79 ? 4.636 -8.067 -5.635 1.00 95.12 79 ILE A C 1
ATOM 637 O O . ILE A 1 79 ? 5.088 -7.364 -6.542 1.00 95.12 79 ILE A O 1
ATOM 641 N N . LEU A 1 80 ? 4.731 -9.398 -5.638 1.00 94.94 80 LEU A N 1
ATOM 642 C CA . LEU A 1 80 ? 5.380 -10.140 -6.716 1.00 94.94 80 LEU A CA 1
ATOM 643 C C . LEU A 1 80 ? 4.629 -9.974 -8.042 1.00 94.94 80 LEU A C 1
ATOM 645 O O . LEU A 1 80 ? 5.266 -9.769 -9.073 1.00 94.94 80 LEU A O 1
ATOM 649 N N . GLU A 1 81 ? 3.295 -9.990 -8.023 1.00 93.25 81 GLU A N 1
ATOM 650 C CA . GLU A 1 81 ? 2.464 -9.784 -9.216 1.00 93.25 81 GLU A CA 1
ATOM 651 C C . GLU A 1 81 ? 2.660 -8.386 -9.825 1.00 93.25 81 GLU A C 1
ATOM 653 O O . GLU A 1 81 ? 2.905 -8.262 -11.032 1.00 93.25 81 GLU A O 1
ATOM 658 N N . VAL A 1 82 ? 2.635 -7.338 -8.995 1.00 91.62 82 VAL A N 1
ATOM 659 C CA . VAL A 1 82 ? 2.857 -5.955 -9.444 1.00 91.62 82 VAL A CA 1
ATOM 660 C C . VAL A 1 82 ? 4.282 -5.780 -9.975 1.00 91.62 82 VAL A C 1
ATOM 662 O O . VAL A 1 82 ? 4.466 -5.236 -11.067 1.00 91.62 82 VAL A O 1
ATOM 665 N N . LYS A 1 83 ? 5.299 -6.282 -9.260 1.00 90.81 83 LYS A N 1
ATOM 666 C CA . LYS A 1 83 ? 6.703 -6.212 -9.704 1.00 90.81 83 LYS A CA 1
ATOM 667 C C . LYS A 1 83 ? 6.921 -6.921 -11.038 1.00 90.81 83 LYS A C 1
ATOM 669 O O . LYS A 1 83 ? 7.483 -6.324 -11.952 1.00 90.81 83 LYS A O 1
ATOM 674 N N . ALA A 1 84 ? 6.402 -8.139 -11.190 1.00 90.00 84 ALA A N 1
ATOM 675 C CA . ALA A 1 84 ? 6.508 -8.886 -12.439 1.00 90.00 84 ALA A CA 1
ATOM 676 C C . ALA A 1 84 ? 5.843 -8.145 -13.613 1.00 90.00 84 ALA A C 1
ATOM 678 O O . ALA A 1 84 ? 6.317 -8.201 -14.747 1.00 90.00 84 ALA A O 1
ATOM 679 N N . SER A 1 85 ? 4.744 -7.422 -13.370 1.00 86.81 85 SER A N 1
ATOM 680 C CA . SER A 1 85 ? 4.121 -6.586 -14.401 1.00 86.81 85 SER A CA 1
ATOM 681 C C . SER A 1 85 ? 4.970 -5.384 -14.796 1.00 86.81 85 SER A C 1
ATOM 683 O O . SER A 1 85 ? 5.001 -5.037 -15.977 1.00 86.81 85 SER A O 1
ATOM 685 N N . ILE A 1 86 ? 5.657 -4.756 -13.841 1.00 84.69 86 ILE A N 1
ATOM 686 C CA . ILE A 1 86 ? 6.583 -3.650 -14.115 1.00 84.69 86 ILE A CA 1
ATOM 687 C C . ILE A 1 86 ? 7.755 -4.149 -14.967 1.00 84.69 86 ILE A C 1
ATOM 689 O O . ILE A 1 86 ? 8.056 -3.554 -15.999 1.00 84.69 86 ILE A O 1
ATOM 693 N N . GLU A 1 87 ? 8.361 -5.276 -14.591 1.00 83.25 87 GLU A N 1
ATOM 694 C CA . GLU A 1 87 ? 9.501 -5.867 -15.304 1.00 83.25 87 GLU A CA 1
ATOM 695 C C . GLU A 1 87 ? 9.155 -6.261 -16.746 1.00 83.25 87 GLU A C 1
ATOM 697 O O . GLU A 1 87 ? 9.927 -5.986 -17.664 1.00 83.25 87 GLU A O 1
ATOM 702 N N . ARG A 1 88 ? 7.969 -6.846 -16.969 1.00 78.50 88 ARG A N 1
ATOM 703 C CA . ARG A 1 88 ? 7.481 -7.188 -18.317 1.00 78.50 88 ARG A CA 1
ATOM 704 C C . ARG A 1 88 ? 7.153 -5.960 -19.168 1.00 78.50 88 ARG A C 1
ATOM 706 O O . ARG A 1 88 ? 7.322 -6.008 -20.382 1.00 78.50 88 ARG A O 1
ATOM 713 N N . GLY A 1 89 ? 6.651 -4.891 -18.550 1.00 68.44 89 GLY A N 1
ATOM 714 C CA . GLY A 1 89 ? 6.232 -3.670 -19.244 1.00 68.44 89 GLY A CA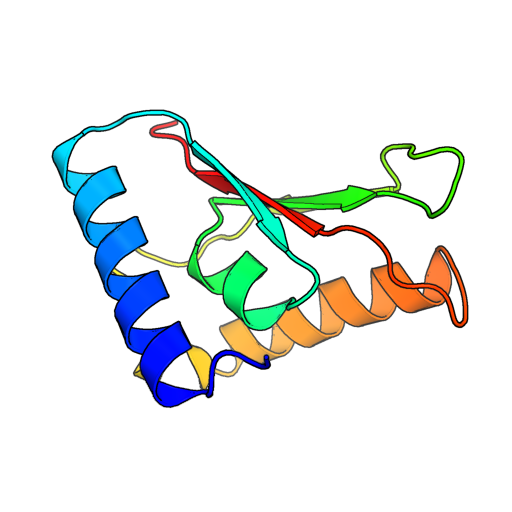 1
ATOM 715 C C . GLY A 1 89 ? 7.374 -2.697 -19.540 1.00 68.44 89 GLY A C 1
ATOM 716 O O . GLY A 1 89 ? 7.268 -1.910 -20.478 1.00 68.44 89 GLY A O 1
ATOM 717 N N . SER A 1 90 ? 8.457 -2.728 -18.757 1.00 62.97 90 SER A N 1
ATOM 718 C CA . SER A 1 90 ? 9.646 -1.909 -18.998 1.00 62.97 90 SER A CA 1
ATOM 719 C C . SER A 1 90 ? 10.868 -2.432 -18.219 1.00 62.97 90 SER A C 1
ATOM 721 O O . SER A 1 90 ? 11.057 -2.084 -17.050 1.00 62.97 90 SER A O 1
ATOM 723 N N . PRO A 1 91 ? 11.747 -3.229 -18.852 1.00 53.56 91 PRO A N 1
ATOM 724 C CA . PRO A 1 91 ? 12.966 -3.713 -18.213 1.00 53.56 91 PRO A CA 1
ATOM 725 C C . PRO A 1 91 ? 13.884 -2.541 -17.832 1.00 53.56 91 PRO A C 1
ATOM 727 O O . PRO A 1 91 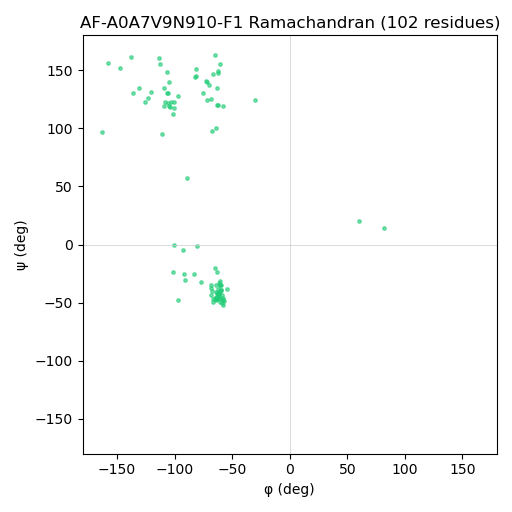? 14.308 -1.773 -18.694 1.00 53.56 91 PRO A O 1
ATOM 730 N N . GLY A 1 92 ? 14.192 -2.392 -16.541 1.00 53.09 92 GLY A N 1
ATOM 731 C CA . GLY A 1 92 ? 15.229 -1.470 -16.058 1.00 53.09 92 GLY A CA 1
ATOM 732 C C . GLY A 1 92 ? 14.835 0.004 -15.903 1.00 53.09 92 GLY A C 1
ATOM 733 O O . GLY A 1 92 ? 15.726 0.834 -15.739 1.00 53.09 92 GLY A O 1
ATOM 734 N N . ASN A 1 93 ? 13.544 0.357 -15.927 1.00 50.75 93 ASN A N 1
ATOM 735 C CA . ASN A 1 93 ? 13.108 1.743 -15.735 1.00 50.75 93 ASN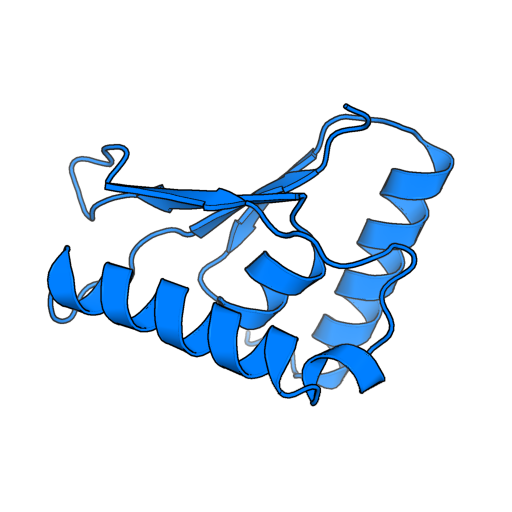 A CA 1
ATOM 736 C C . ASN A 1 93 ? 11.982 1.833 -14.694 1.00 50.75 93 ASN A C 1
ATOM 738 O O . ASN A 1 93 ? 11.046 1.035 -14.720 1.00 50.75 93 ASN A O 1
ATOM 742 N N . SER A 1 94 ? 12.077 2.790 -13.764 1.00 53.81 94 SER A N 1
ATOM 743 C CA . SER A 1 94 ? 11.118 2.944 -12.662 1.00 53.81 94 SER A CA 1
ATOM 744 C C . SER A 1 94 ? 9.732 3.297 -13.205 1.00 53.81 94 SER A C 1
ATOM 746 O O . SER A 1 94 ? 9.464 4.452 -13.542 1.00 53.81 94 SER A O 1
ATOM 748 N N . ALA A 1 95 ? 8.846 2.307 -13.301 1.00 59.09 95 ALA A N 1
ATOM 749 C CA . ALA A 1 95 ? 7.428 2.550 -13.524 1.00 59.09 95 ALA A CA 1
ATOM 750 C C . ALA A 1 95 ? 6.863 3.335 -12.333 1.00 59.09 95 ALA A C 1
ATOM 752 O O . ALA A 1 95 ? 7.148 3.021 -11.175 1.00 59.09 95 ALA A O 1
ATOM 753 N N . ALA A 1 96 ? 6.073 4.369 -12.618 1.00 61.72 96 ALA A N 1
ATOM 754 C CA . ALA A 1 96 ? 5.327 5.061 -11.580 1.00 61.72 96 ALA A CA 1
ATOM 755 C C . ALA A 1 96 ? 4.138 4.187 -11.177 1.00 61.72 96 ALA A C 1
ATOM 757 O O . ALA A 1 96 ? 3.387 3.717 -12.039 1.00 61.72 96 ALA A O 1
ATOM 758 N N . VAL A 1 97 ? 3.979 3.982 -9.873 1.00 72.69 97 VAL A N 1
ATOM 759 C CA . VAL A 1 97 ? 2.842 3.272 -9.304 1.00 72.69 97 VAL A CA 1
ATOM 760 C C . VAL A 1 97 ? 1.936 4.305 -8.650 1.00 72.69 97 VAL A C 1
ATOM 762 O O . VAL A 1 97 ? 2.380 5.077 -7.802 1.00 72.69 97 VAL A O 1
ATOM 765 N N . ALA A 1 98 ? 0.682 4.365 -9.085 1.00 72.19 98 ALA A N 1
ATOM 766 C CA . ALA A 1 98 ? -0.323 5.234 -8.494 1.00 72.19 98 ALA A CA 1
ATOM 767 C C . ALA A 1 98 ? -1.351 4.403 -7.729 1.00 72.19 98 ALA A C 1
ATOM 769 O O . ALA A 1 98 ? -1.859 3.399 -8.220 1.00 72.19 98 ALA A O 1
ATOM 770 N N . ASN A 1 99 ? -1.672 4.857 -6.530 1.00 75.19 99 ASN A N 1
ATOM 771 C CA . ASN A 1 99 ? -2.598 4.212 -5.616 1.00 75.19 99 ASN A CA 1
ATOM 772 C C . ASN A 1 99 ? -3.875 5.017 -5.634 1.00 75.19 99 ASN A C 1
ATOM 774 O O . ASN A 1 99 ? -3.816 6.234 -5.456 1.00 75.19 99 ASN A O 1
ATOM 778 N N . VAL A 1 100 ? -5.007 4.354 -5.806 1.00 77.88 100 VAL A N 1
ATOM 779 C CA . VAL A 1 100 ? -6.311 4.9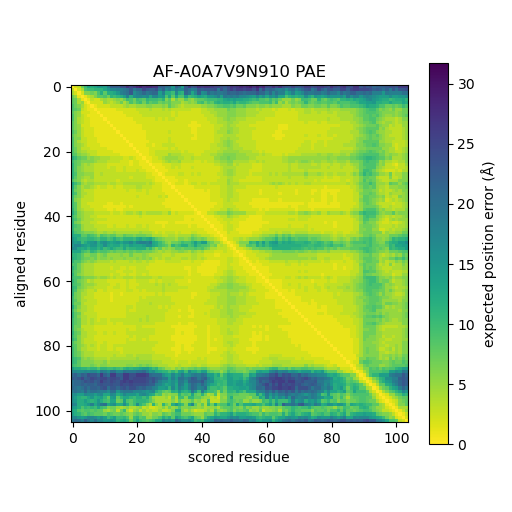89 -5.645 1.00 77.88 100 VAL A CA 1
ATOM 780 C C . VAL A 1 100 ? -6.944 4.433 -4.379 1.00 77.88 100 VAL A C 1
ATOM 782 O O . VAL A 1 100 ? -7.136 3.221 -4.280 1.00 77.88 100 VAL A O 1
ATOM 785 N N . MET A 1 101 ? -7.220 5.321 -3.427 1.00 79.25 101 MET A N 1
ATOM 786 C CA . MET A 1 101 ? -8.070 5.072 -2.263 1.00 79.25 101 MET A CA 1
ATOM 787 C C . MET A 1 101 ? -9.439 5.681 -2.529 1.00 79.25 101 MET A C 1
ATOM 789 O O . MET A 1 101 ? -9.509 6.881 -2.802 1.00 79.25 101 MET A O 1
ATOM 793 N N . ASP A 1 102 ? -10.500 4.888 -2.465 1.00 77.00 102 ASP A N 1
ATOM 794 C CA . ASP A 1 102 ? -11.860 5.338 -2.751 1.00 77.00 102 ASP A CA 1
ATOM 795 C C . ASP A 1 102 ? -12.890 4.598 -1.895 1.00 77.00 102 ASP A C 1
ATOM 797 O O . ASP A 1 102 ? -12.671 3.461 -1.491 1.00 77.00 102 ASP A O 1
ATOM 801 N N . MET A 1 103 ? -14.023 5.236 -1.614 1.00 68.31 103 MET A N 1
ATOM 802 C CA . MET A 1 103 ? -15.054 4.663 -0.734 1.00 68.31 103 MET A CA 1
ATOM 803 C C . MET A 1 103 ? -15.962 3.633 -1.434 1.00 68.31 103 MET A C 1
ATOM 805 O O . MET A 1 103 ? -16.830 3.056 -0.777 1.00 68.31 103 MET A O 1
ATOM 809 N N . GLY A 1 104 ? -15.754 3.391 -2.735 1.00 57.75 104 GLY A N 1
ATOM 810 C CA . GLY A 1 104 ? -16.600 2.554 -3.595 1.00 57.75 104 GLY A CA 1
ATOM 811 C C . GLY A 1 104 ? -17.130 3.316 -4.797 1.00 57.75 104 GLY A C 1
ATOM 812 O O . GLY A 1 104 ? -17.762 4.373 -4.581 1.00 57.75 104 GLY A O 1
#

Foldseek 3Di:
DDDDPVNLQVVLLVLLVCCVVPQDKDKDKDLDLLSQLQNAQKKWWFAPPVTDTQDIDGRPDDPPDHPVCCPDPSNVVSSVVVVVSRCVRDNPDRTIIMGIDHPD

Nearest PDB structures (foldseek):
  7ecv-assembly1_E  TM=3.692E-01  e=1.019E+00  Pseudomonas aeruginosa
  3gmh-assembly5_J  TM=4.004E-01  e=2.014E+00  Homo sapiens
  8gtn-assembly1_A  TM=3.200E-01  e=5.099E+00  Homo sapiens
  8fw5-assembly1_D  TM=2.502E-01  e=9.471E+00  Escherichia coli
  6j0a-assembly1_Q  TM=2.236E-01  e=5.771E+00  Thermotoga maritima MSB8

Sequence (104 aa):
GALDAFTRDEMNLLIQKIWMETGKTIIFVTHNVSEAIFLADRVVVLTPRPGRLAHIFPIDLPRPRTIDMTYSPEFIRMILEVKASIERGSPGNSAAVANVMDMG

Radius of gyration: 13.45 Å; Cα contacts (8 Å, |Δi|>4): 148; chains: 1; bounding box: 33×26×33 Å